Protein AF-A0A2H0PBN2-F1 (afdb_monomer_lite)

Radius of gyration: 25.98 Å; chains: 1; bounding box: 65×82×64 Å

Foldseek 3Di:
DLVVLVVLLVVQPPDPVRDCVDPLNVVLVVLCVLSVVQVVCVVCLVVVVPDPDDDQAQSAWKKWFDDPNDIDIDRDDDPDPRHDGDTFDADPVVRGTPAGIWIAHSNGIHRPVSNVVSVVVSVVVCVVPDDDPPPVVVVPDPPPDPDDDDDDDDPPPPPPDDDDPDDDDDD

pLDDT: mean 79.55, std 17.41, range [31.31, 96.12]

Secondary structure (DSSP, 8-state):
-HHHHHHHHHHHHT-TT--TTSHHHHHHHHHTHHHHHHHHHHHHHHHHHTS-----S-TT-EEEEEETTEEEEEESS-----S---PPPEETTTTEES-SEEEEETTEEEEHHHHHHHHHHHHHHHHHH---SSGGGGGS-TT-----------------PPP--------

Structure (mmCIF, N/CA/C/O backbone):
data_AF-A0A2H0PBN2-F1
#
_entry.id   AF-A0A2H0PBN2-F1
#
loop_
_atom_site.group_PDB
_atom_site.id
_atom_site.type_symbol
_atom_site.label_atom_id
_atom_site.label_alt_id
_atom_site.label_comp_id
_atom_site.label_asym_id
_atom_site.label_entity_id
_atom_site.label_seq_id
_atom_site.pdbx_PDB_ins_code
_atom_site.Cartn_x
_atom_site.Cartn_y
_atom_site.Cartn_z
_atom_site.occupancy
_atom_site.B_iso_or_equiv
_atom_site.auth_seq_id
_atom_site.auth_comp_id
_atom_site.auth_asym_id
_atom_site.auth_atom_id
_atom_site.pdbx_PDB_model_num
ATOM 1 N N . MET A 1 1 ? 6.674 -6.912 3.420 1.00 79.81 1 MET A N 1
ATOM 2 C CA . MET A 1 1 ? 5.785 -6.437 2.332 1.00 79.81 1 MET A CA 1
ATOM 3 C C . MET A 1 1 ? 6.023 -4.969 1.997 1.00 79.81 1 MET A C 1
ATOM 5 O O . MET A 1 1 ? 6.398 -4.713 0.867 1.00 79.81 1 MET A O 1
ATOM 9 N N . ILE A 1 2 ? 5.903 -4.028 2.944 1.00 88.88 2 ILE A N 1
ATOM 10 C CA . ILE A 1 2 ? 6.215 -2.601 2.702 1.00 88.88 2 ILE A CA 1
ATOM 11 C C . ILE A 1 2 ? 7.615 -2.398 2.104 1.00 88.88 2 ILE A C 1
ATOM 13 O O . ILE A 1 2 ? 7.733 -1.789 1.047 1.00 88.88 2 ILE A O 1
ATOM 17 N N . ASP A 1 3 ? 8.653 -2.999 2.694 1.00 89.25 3 ASP A N 1
ATOM 18 C CA . ASP A 1 3 ? 10.013 -2.912 2.137 1.00 89.25 3 ASP A CA 1
ATOM 19 C C . ASP A 1 3 ? 10.143 -3.524 0.741 1.00 89.25 3 ASP A C 1
ATOM 21 O O . ASP A 1 3 ? 10.927 -3.048 -0.070 1.00 89.25 3 ASP A O 1
ATOM 25 N N . TYR A 1 4 ? 9.376 -4.575 0.449 1.00 88.00 4 TYR A N 1
ATOM 26 C CA . TYR A 1 4 ? 9.385 -5.200 -0.871 1.00 88.00 4 TYR A CA 1
ATOM 27 C C . TYR A 1 4 ? 8.797 -4.255 -1.925 1.00 88.00 4 TYR A C 1
ATOM 29 O O . TYR A 1 4 ? 9.439 -4.000 -2.939 1.00 88.00 4 TYR A O 1
ATOM 37 N N . LEU A 1 5 ? 7.616 -3.687 -1.653 1.00 90.56 5 LEU A N 1
ATOM 38 C CA . LEU A 1 5 ? 6.954 -2.717 -2.530 1.00 90.56 5 LEU A CA 1
ATOM 39 C C . LEU A 1 5 ? 7.832 -1.472 -2.740 1.00 90.56 5 LEU A C 1
ATOM 41 O O . LEU A 1 5 ? 7.997 -1.012 -3.866 1.00 90.56 5 LEU A O 1
ATOM 45 N N . HIS A 1 6 ? 8.459 -0.982 -1.668 1.00 91.06 6 HIS A N 1
ATOM 46 C CA . HIS A 1 6 ? 9.396 0.136 -1.727 1.00 91.06 6 HIS A CA 1
ATOM 47 C C . HIS A 1 6 ? 10.608 -0.152 -2.615 1.00 91.06 6 HIS A C 1
ATOM 49 O O . HIS A 1 6 ? 10.927 0.637 -3.498 1.00 91.06 6 HIS A O 1
ATOM 55 N N . ARG A 1 7 ? 11.283 -1.287 -2.392 1.00 89.75 7 ARG A N 1
ATOM 56 C CA . ARG A 1 7 ? 12.466 -1.677 -3.171 1.00 89.75 7 ARG A CA 1
ATOM 57 C C . ARG A 1 7 ? 12.128 -1.887 -4.636 1.00 89.75 7 ARG A C 1
ATOM 59 O O . ARG A 1 7 ? 12.924 -1.537 -5.496 1.00 89.75 7 ARG A O 1
ATOM 66 N N . PHE A 1 8 ? 10.951 -2.439 -4.923 1.00 89.31 8 PHE A N 1
ATOM 67 C CA . PHE A 1 8 ? 10.499 -2.576 -6.298 1.00 89.31 8 PHE A CA 1
ATOM 68 C C . PHE A 1 8 ? 10.355 -1.211 -6.978 1.00 89.31 8 PHE A C 1
ATOM 70 O O . PHE A 1 8 ? 10.873 -1.027 -8.074 1.00 89.31 8 PHE A O 1
ATOM 77 N N . HIS A 1 9 ? 9.749 -0.233 -6.300 1.00 91.50 9 HIS A N 1
ATOM 78 C CA . HIS A 1 9 ? 9.694 1.137 -6.803 1.00 91.50 9 HIS A CA 1
ATOM 79 C C . HIS A 1 9 ? 11.087 1.744 -7.018 1.00 91.50 9 HIS A C 1
ATOM 81 O O . HIS A 1 9 ? 11.341 2.310 -8.077 1.00 91.50 9 HIS A O 1
ATOM 87 N N . GLU A 1 10 ? 12.011 1.582 -6.065 1.00 90.81 10 GLU A N 1
ATOM 88 C CA . GLU A 1 10 ? 13.395 2.058 -6.213 1.00 90.81 10 GLU A CA 1
ATOM 89 C C . GLU A 1 10 ? 14.069 1.466 -7.456 1.00 90.81 10 GLU A C 1
ATOM 91 O O . GLU A 1 10 ? 14.631 2.215 -8.252 1.00 90.81 10 GLU A O 1
ATOM 96 N N . ILE A 1 11 ? 13.944 0.151 -7.666 1.00 88.38 11 ILE A N 1
ATOM 97 C CA . ILE A 1 11 ? 14.484 -0.537 -8.845 1.00 88.38 11 ILE A CA 1
ATOM 98 C C . ILE A 1 11 ? 13.892 0.048 -10.130 1.00 88.38 11 ILE A C 1
ATOM 100 O O . ILE A 1 11 ? 14.649 0.417 -11.022 1.00 88.38 11 ILE A O 1
ATOM 104 N N . VAL A 1 12 ? 12.564 0.181 -10.210 1.00 87.56 12 VAL A N 1
ATOM 105 C CA . VAL A 1 12 ? 11.868 0.749 -11.376 1.00 87.56 12 VAL A CA 1
ATOM 106 C C . VAL A 1 12 ? 12.359 2.165 -11.679 1.00 87.56 12 VAL A C 1
ATOM 108 O O . VAL A 1 12 ? 12.729 2.458 -12.810 1.00 87.56 12 VAL A O 1
ATOM 111 N N . THR A 1 13 ? 12.429 3.037 -10.672 1.00 87.25 13 THR A N 1
ATOM 112 C CA . THR A 1 13 ? 12.865 4.432 -10.863 1.00 87.25 13 THR A CA 1
ATOM 113 C C . THR A 1 13 ? 14.349 4.588 -11.190 1.00 87.25 13 THR A C 1
ATOM 115 O O . THR A 1 13 ? 14.755 5.650 -11.656 1.00 87.25 13 THR A O 1
ATOM 118 N N . ALA A 1 14 ? 15.156 3.556 -10.938 1.00 87.00 14 ALA A N 1
ATOM 119 C CA . ALA A 1 14 ? 16.572 3.523 -11.284 1.00 87.00 14 ALA A CA 1
ATOM 120 C C . ALA A 1 14 ? 16.830 2.979 -12.701 1.00 87.00 14 ALA A C 1
ATOM 122 O O . ALA A 1 14 ? 17.968 3.032 -13.168 1.00 87.00 14 ALA A O 1
ATOM 123 N N . MET A 1 15 ? 15.812 2.451 -13.392 1.00 85.81 15 MET A N 1
ATOM 124 C CA . MET A 1 15 ? 15.975 1.940 -14.751 1.00 85.81 15 MET A CA 1
ATOM 125 C C . MET A 1 15 ? 16.158 3.100 -15.743 1.00 85.81 15 MET A C 1
ATOM 127 O O . MET A 1 15 ? 15.263 3.935 -15.860 1.00 85.81 15 MET A O 1
ATOM 131 N N . PRO A 1 16 ? 17.253 3.140 -16.526 1.00 81.25 16 PRO A N 1
ATOM 132 C CA . PRO A 1 16 ? 17.541 4.265 -17.423 1.00 81.25 16 PRO A CA 1
ATOM 133 C C . PRO A 1 16 ? 16.475 4.512 -18.498 1.00 81.25 16 PRO A C 1
ATOM 135 O O . PRO A 1 16 ? 16.288 5.642 -18.936 1.00 81.25 16 PRO A O 1
ATOM 138 N N . LEU A 1 17 ? 15.789 3.450 -18.931 1.00 83.12 17 LEU A N 1
ATOM 139 C CA . LEU A 1 17 ? 14.769 3.503 -19.982 1.00 83.12 17 LEU A CA 1
ATOM 140 C C . LEU A 1 17 ? 13.399 3.970 -19.471 1.00 83.12 17 LEU A C 1
ATOM 142 O O . LEU A 1 17 ? 12.519 4.263 -20.275 1.00 83.12 17 LEU A O 1
ATOM 146 N N . LEU A 1 18 ? 13.212 4.035 -18.151 1.00 86.75 18 LEU A N 1
ATOM 147 C CA . LEU A 1 18 ? 11.951 4.415 -17.529 1.00 86.75 18 LEU A CA 1
ATOM 148 C C . LEU A 1 18 ? 12.059 5.845 -17.015 1.00 86.75 18 LEU A C 1
ATOM 150 O O . LEU A 1 18 ? 12.661 6.116 -15.976 1.00 86.75 18 LEU A O 1
ATOM 154 N N . THR A 1 19 ? 11.471 6.784 -17.749 1.00 86.88 19 THR A N 1
ATOM 155 C CA . THR A 1 19 ? 11.450 8.180 -17.313 1.00 86.88 19 THR A CA 1
ATOM 156 C C . THR A 1 19 ? 10.256 8.432 -16.400 1.00 86.88 19 THR A C 1
ATOM 158 O O . THR A 1 19 ? 9.187 7.836 -16.539 1.00 86.88 19 THR A O 1
ATOM 161 N N . LYS A 1 20 ? 10.415 9.376 -15.466 1.00 86.69 20 LYS A N 1
ATOM 162 C CA . LYS A 1 20 ? 9.337 9.792 -14.554 1.00 86.69 20 LYS A CA 1
ATOM 163 C C . LYS A 1 20 ? 8.145 10.412 -15.275 1.00 86.69 20 LYS A C 1
ATOM 165 O O . LYS A 1 20 ? 7.117 10.612 -14.641 1.00 86.69 20 LYS A O 1
ATOM 170 N N . ASP A 1 21 ? 8.284 10.752 -16.554 1.00 89.94 21 ASP A N 1
ATOM 171 C CA . ASP A 1 21 ? 7.216 11.372 -17.325 1.00 89.94 21 ASP A CA 1
ATOM 172 C C . ASP A 1 21 ? 6.220 10.384 -17.915 1.00 89.94 21 ASP A C 1
ATOM 174 O O . ASP A 1 21 ? 5.088 10.790 -18.191 1.00 89.94 21 ASP A O 1
ATOM 178 N N . MET A 1 22 ? 6.611 9.113 -18.028 1.00 91.75 22 MET A N 1
ATOM 179 C CA . MET A 1 22 ? 5.747 8.030 -18.486 1.00 91.75 22 MET A CA 1
ATOM 180 C C . MET A 1 22 ? 4.548 7.880 -17.548 1.00 91.75 22 MET A C 1
ATOM 182 O O . MET A 1 22 ? 4.708 7.825 -16.324 1.00 91.75 22 MET A O 1
ATOM 186 N N . SER A 1 23 ? 3.350 7.796 -18.125 1.00 93.94 23 SER A N 1
ATOM 187 C CA . SER A 1 23 ? 2.088 7.641 -17.391 1.00 93.94 23 SER A CA 1
ATOM 188 C C . SER A 1 23 ? 2.136 6.475 -16.412 1.00 93.94 23 SER A C 1
ATOM 190 O O . SER A 1 23 ? 1.804 6.629 -15.245 1.00 93.94 23 SER A O 1
ATOM 192 N N . GLU A 1 24 ? 2.656 5.336 -16.850 1.00 92.94 24 GLU A N 1
ATOM 193 C CA . GLU A 1 24 ? 2.703 4.102 -16.079 1.00 92.94 24 GLU A CA 1
ATOM 194 C C . GLU A 1 24 ? 3.618 4.234 -14.863 1.00 92.94 24 GLU A C 1
ATOM 196 O O . GLU A 1 24 ? 3.295 3.720 -13.796 1.00 92.94 24 GLU A O 1
ATOM 201 N N . VAL A 1 25 ? 4.730 4.967 -14.989 1.00 91.75 25 VAL A N 1
ATOM 202 C CA . VAL A 1 25 ? 5.648 5.242 -13.872 1.00 91.75 25 VAL A CA 1
ATOM 203 C C . VAL A 1 25 ? 5.013 6.228 -12.888 1.00 91.75 25 VAL A C 1
ATOM 205 O O . VAL A 1 25 ? 5.137 6.044 -11.675 1.00 91.75 25 VAL A O 1
ATOM 208 N N . LYS A 1 26 ? 4.299 7.249 -13.385 1.00 93.62 26 LYS A N 1
ATOM 209 C CA . LYS A 1 26 ? 3.563 8.216 -12.553 1.00 93.62 26 LYS A CA 1
ATOM 210 C C . LYS A 1 26 ? 2.454 7.540 -11.752 1.00 93.62 26 LYS A C 1
ATOM 212 O O . LYS A 1 26 ? 2.409 7.704 -10.533 1.00 93.62 26 LYS A O 1
ATOM 217 N N . ASP A 1 27 ? 1.609 6.761 -12.418 1.00 93.00 27 ASP A N 1
ATOM 218 C CA . ASP A 1 27 ? 0.485 6.049 -11.807 1.00 93.00 27 ASP A CA 1
ATOM 219 C C . ASP A 1 27 ? 0.983 5.043 -10.767 1.00 93.00 27 ASP A C 1
ATOM 221 O O . ASP A 1 27 ? 0.495 5.001 -9.635 1.00 93.00 27 ASP A O 1
ATOM 225 N N . PHE A 1 28 ? 2.029 4.292 -11.116 1.00 93.31 28 PHE A N 1
ATOM 226 C CA . PHE A 1 28 ? 2.663 3.341 -10.215 1.00 93.31 28 PHE A CA 1
ATOM 227 C C . PHE A 1 28 ? 3.262 4.018 -8.972 1.00 93.31 28 PHE A C 1
ATOM 229 O O . PHE A 1 28 ? 3.020 3.583 -7.844 1.00 93.31 28 PHE A O 1
ATOM 236 N N . GLY A 1 29 ? 3.994 5.121 -9.148 1.00 93.38 29 GLY A N 1
ATOM 237 C CA . GLY A 1 29 ? 4.539 5.897 -8.033 1.00 93.38 29 GLY A CA 1
ATOM 238 C C . GLY A 1 29 ? 3.448 6.506 -7.146 1.00 93.38 29 GLY A C 1
ATOM 239 O O . GLY A 1 29 ? 3.563 6.492 -5.917 1.00 93.38 29 GLY A O 1
ATOM 240 N N . ALA A 1 30 ? 2.354 6.990 -7.741 1.00 93.94 30 ALA A N 1
ATOM 241 C CA . ALA A 1 30 ? 1.207 7.517 -7.006 1.00 93.94 30 ALA A CA 1
ATOM 242 C C . ALA A 1 30 ? 0.548 6.437 -6.134 1.00 93.94 30 ALA A C 1
ATOM 244 O O . ALA A 1 30 ? 0.285 6.682 -4.953 1.00 93.94 30 ALA A O 1
ATOM 245 N N . ALA A 1 31 ? 0.366 5.230 -6.675 1.00 93.06 31 ALA A N 1
ATOM 246 C CA . ALA A 1 31 ? -0.192 4.089 -5.952 1.00 93.06 31 ALA A CA 1
ATOM 247 C C . ALA A 1 31 ? 0.667 3.651 -4.752 1.00 93.06 31 ALA A C 1
ATOM 249 O O . ALA A 1 31 ? 0.141 3.162 -3.752 1.00 93.06 31 ALA A O 1
ATOM 250 N N . LEU A 1 32 ? 1.986 3.860 -4.812 1.00 95.19 32 LEU A N 1
ATOM 251 C CA . LEU A 1 32 ? 2.917 3.496 -3.739 1.00 95.19 32 LEU A CA 1
ATOM 252 C C . LEU A 1 32 ? 3.220 4.629 -2.752 1.00 95.19 32 LEU A C 1
ATOM 254 O O . LEU A 1 32 ? 3.969 4.429 -1.792 1.00 95.19 32 LEU A O 1
ATOM 258 N N . LYS A 1 33 ? 2.609 5.808 -2.901 1.00 94.88 33 LYS A N 1
ATOM 259 C CA . LYS A 1 33 ? 2.844 6.957 -2.010 1.00 94.88 33 LYS A CA 1
ATOM 260 C C . LYS A 1 33 ? 2.638 6.619 -0.527 1.00 94.88 33 LYS A C 1
ATOM 262 O O . LYS A 1 33 ? 3.455 7.001 0.312 1.00 94.88 33 LYS A O 1
ATOM 267 N N . SER A 1 34 ? 1.576 5.884 -0.199 1.00 93.94 34 SER A N 1
ATOM 268 C CA . SER A 1 34 ? 1.283 5.457 1.177 1.00 93.94 34 SER A CA 1
ATOM 269 C C . SER A 1 34 ? 2.300 4.436 1.700 1.00 93.94 34 SER A C 1
ATOM 271 O O . SER A 1 34 ? 2.709 4.509 2.857 1.00 93.94 34 SER A O 1
ATOM 273 N N . VAL A 1 35 ? 2.802 3.547 0.835 1.00 94.56 35 VAL A N 1
ATOM 274 C CA . VAL A 1 35 ? 3.885 2.602 1.158 1.00 94.56 35 VAL A CA 1
ATOM 275 C C . VAL A 1 35 ? 5.158 3.354 1.554 1.00 94.56 35 VAL A C 1
ATOM 277 O O . VAL A 1 35 ? 5.773 3.023 2.571 1.00 94.56 35 VAL A O 1
ATOM 280 N N . HIS A 1 36 ? 5.539 4.391 0.800 1.00 94.44 36 HIS A N 1
ATOM 281 C CA . HIS A 1 36 ? 6.696 5.230 1.128 1.00 94.44 36 HIS A CA 1
ATOM 282 C C . HIS A 1 36 ? 6.523 5.953 2.465 1.00 94.44 36 HIS A C 1
ATOM 284 O O . HIS A 1 36 ? 7.450 5.964 3.277 1.00 94.44 36 HIS A O 1
ATOM 290 N N . ALA A 1 37 ? 5.337 6.509 2.726 1.00 93.44 37 ALA A N 1
ATOM 291 C CA . ALA A 1 37 ? 5.029 7.160 3.996 1.00 93.44 37 ALA A CA 1
ATOM 292 C C . ALA A 1 37 ? 5.115 6.183 5.183 1.00 93.44 37 ALA A C 1
ATOM 294 O O . ALA A 1 37 ? 5.749 6.503 6.192 1.00 93.44 37 ALA A O 1
ATOM 295 N N . CYS A 1 38 ? 4.583 4.963 5.047 1.00 92.44 38 CYS A N 1
ATOM 296 C CA . CYS A 1 38 ? 4.714 3.931 6.076 1.00 92.44 38 CYS A CA 1
ATOM 297 C C . CYS A 1 38 ? 6.169 3.522 6.320 1.00 92.44 38 CYS A C 1
ATOM 299 O O . CYS A 1 38 ? 6.584 3.427 7.475 1.00 92.44 38 CYS A O 1
ATOM 301 N N . ARG A 1 39 ? 6.970 3.309 5.268 1.00 93.00 39 ARG A N 1
ATOM 302 C CA . ARG A 1 39 ? 8.396 2.990 5.440 1.00 93.00 39 ARG A CA 1
ATOM 303 C C . ARG A 1 39 ? 9.141 4.126 6.138 1.00 93.00 39 ARG A C 1
ATOM 305 O O . ARG A 1 39 ? 9.877 3.864 7.083 1.00 93.00 39 ARG A O 1
ATOM 312 N N . ASN A 1 40 ? 8.932 5.367 5.699 1.00 92.94 40 ASN A N 1
ATOM 313 C CA . ASN A 1 40 ? 9.543 6.553 6.301 1.00 92.94 40 ASN A CA 1
ATOM 314 C C . ASN A 1 40 ? 9.218 6.618 7.802 1.00 92.94 40 ASN A C 1
ATOM 316 O O . ASN A 1 40 ? 10.124 6.730 8.628 1.00 92.94 40 ASN A O 1
ATOM 320 N N . TYR A 1 41 ? 7.947 6.421 8.169 1.00 91.25 41 TYR A N 1
ATOM 321 C CA . TYR A 1 41 ? 7.563 6.334 9.573 1.00 91.25 41 TYR A CA 1
ATOM 322 C C . TYR A 1 41 ? 8.372 5.273 10.326 1.00 91.25 41 TYR A C 1
ATOM 324 O O . TYR A 1 41 ? 8.950 5.591 11.361 1.00 91.25 41 TYR A O 1
ATOM 332 N N . LEU A 1 42 ? 8.444 4.040 9.813 1.00 90.00 42 LEU A N 1
ATOM 333 C CA . LEU A 1 42 ? 9.149 2.942 10.483 1.00 90.00 42 LEU A CA 1
ATOM 334 C C . LEU A 1 42 ? 10.642 3.243 10.666 1.00 90.00 42 LEU A C 1
ATOM 336 O O . LEU A 1 42 ? 11.194 2.971 11.729 1.00 90.00 42 LEU A O 1
ATOM 340 N N . GLN A 1 43 ? 11.282 3.857 9.669 1.00 91.81 43 GLN A N 1
ATOM 341 C CA . GLN A 1 43 ? 12.699 4.227 9.724 1.00 91.81 43 GLN A CA 1
ATOM 342 C C . GLN A 1 43 ? 12.994 5.326 10.746 1.00 91.81 43 GLN A C 1
ATOM 344 O O . GLN A 1 43 ? 14.030 5.298 11.406 1.00 91.81 43 GLN A O 1
ATOM 349 N N . HIS A 1 44 ? 12.081 6.282 10.903 1.00 90.44 44 HIS A N 1
ATOM 350 C CA . HIS A 1 44 ? 12.257 7.428 11.795 1.00 90.44 44 HIS A CA 1
ATOM 351 C C . HIS A 1 44 ? 11.447 7.315 13.094 1.00 90.44 44 HIS A C 1
ATOM 353 O O . HIS A 1 44 ? 11.388 8.269 13.875 1.00 90.44 44 HIS A O 1
ATOM 359 N N . MET A 1 45 ? 10.855 6.147 13.362 1.00 89.19 45 MET A N 1
ATOM 360 C CA . MET A 1 45 ? 9.942 5.914 14.480 1.00 89.19 45 MET A CA 1
ATOM 361 C C . MET A 1 45 ? 10.571 6.315 15.815 1.00 89.19 45 MET A C 1
ATOM 363 O O . MET A 1 45 ? 9.959 7.054 16.578 1.00 89.19 45 MET A O 1
ATOM 367 N N . GLY A 1 46 ? 11.822 5.919 16.072 1.00 85.50 46 GLY A N 1
ATOM 368 C CA . GLY A 1 46 ? 12.518 6.258 17.317 1.00 85.50 46 GLY A CA 1
ATOM 369 C C . GLY A 1 46 ? 12.671 7.765 17.555 1.00 85.50 46 GLY A C 1
ATOM 370 O O . GLY A 1 46 ? 12.590 8.211 18.695 1.00 85.50 46 GLY A O 1
ATOM 371 N N . GLY A 1 47 ? 12.847 8.564 16.497 1.00 86.50 47 GLY A N 1
ATOM 372 C CA . GLY A 1 47 ? 12.865 10.026 16.595 1.00 86.50 47 GLY A CA 1
ATOM 373 C C . GLY A 1 47 ? 11.472 10.604 16.845 1.00 86.50 47 GLY A C 1
ATOM 374 O O . GLY A 1 47 ? 11.308 11.477 17.692 1.00 86.50 47 GLY A O 1
ATOM 375 N N . ARG A 1 48 ? 10.447 10.068 16.171 1.00 82.69 48 ARG A N 1
ATOM 376 C CA . ARG A 1 48 ? 9.050 10.502 16.349 1.00 82.69 48 ARG A CA 1
ATOM 377 C C . ARG A 1 48 ? 8.520 10.197 17.748 1.00 82.69 48 ARG A C 1
ATOM 379 O O . ARG A 1 48 ? 7.830 11.032 18.319 1.00 82.69 48 ARG A O 1
ATOM 386 N N . LEU A 1 49 ? 8.882 9.052 18.321 1.00 84.62 49 LEU A N 1
ATOM 387 C CA . LEU A 1 49 ? 8.488 8.665 19.681 1.00 84.62 49 LEU A CA 1
ATOM 388 C C . LEU A 1 49 ? 9.119 9.539 20.771 1.00 84.62 49 LEU A C 1
ATOM 390 O O . LEU A 1 49 ? 8.597 9.589 21.877 1.00 84.62 49 LEU A O 1
ATOM 394 N N . LYS A 1 50 ? 10.227 10.225 20.470 1.00 86.62 50 LYS A N 1
ATOM 395 C CA . LYS A 1 50 ? 10.850 11.204 21.374 1.00 86.62 50 LYS A CA 1
ATOM 396 C C . LYS A 1 50 ? 10.217 12.593 21.281 1.00 86.62 50 LYS A C 1
ATOM 398 O O . LYS A 1 50 ? 10.560 13.457 22.079 1.00 86.62 50 LYS A O 1
ATOM 403 N N . SER A 1 51 ? 9.347 12.830 20.297 1.00 83.31 51 SER A N 1
ATOM 404 C CA . SER A 1 51 ? 8.595 14.081 20.220 1.00 83.31 51 SER A CA 1
ATOM 405 C C . SER A 1 51 ? 7.487 14.091 21.269 1.00 83.31 51 SER A C 1
ATOM 407 O O . SER A 1 51 ? 6.860 13.063 21.509 1.00 83.31 51 SER A O 1
ATOM 409 N N . ASP A 1 52 ? 7.194 15.258 21.836 1.00 66.25 52 ASP A N 1
ATOM 410 C CA . ASP A 1 52 ? 6.166 15.434 22.876 1.00 66.25 52 ASP A CA 1
ATOM 411 C C . ASP A 1 52 ? 4.726 15.429 22.308 1.00 66.25 52 ASP A C 1
ATOM 413 O O . ASP A 1 52 ? 3.791 16.013 22.854 1.00 66.25 52 ASP A O 1
ATOM 417 N N . SER A 1 53 ? 4.538 14.807 21.139 1.00 79.25 53 SER A N 1
ATOM 418 C CA . SER A 1 53 ? 3.252 14.764 20.450 1.00 79.25 53 SER A CA 1
ATOM 419 C C . SER A 1 53 ? 2.391 13.611 20.961 1.00 79.25 53 SER A C 1
ATOM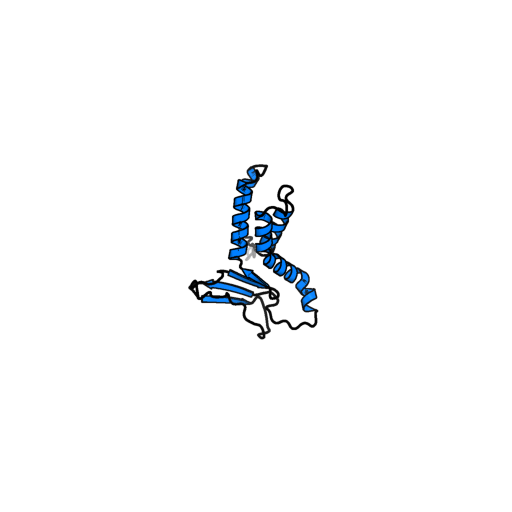 421 O O . SER A 1 53 ? 2.854 12.489 21.172 1.00 79.25 53 SER A O 1
ATOM 423 N N . LYS A 1 54 ? 1.093 13.874 21.143 1.00 82.31 54 LYS A N 1
ATOM 424 C CA . LYS A 1 54 ? 0.134 12.843 21.549 1.00 82.31 54 LYS A CA 1
ATOM 425 C C . LYS A 1 54 ? 0.034 11.765 20.467 1.00 82.31 54 LYS A C 1
ATOM 427 O O . LYS A 1 54 ? -0.356 12.045 19.336 1.00 82.31 54 LYS A O 1
ATOM 432 N N . ILE A 1 55 ? 0.321 10.520 20.837 1.00 79.94 55 ILE A N 1
ATOM 433 C CA . ILE A 1 55 ? 0.195 9.358 19.951 1.00 79.94 55 ILE A CA 1
ATOM 434 C C . ILE A 1 55 ? -1.240 8.825 20.025 1.00 79.94 55 ILE A C 1
ATOM 436 O O . ILE A 1 55 ? -1.668 8.325 21.064 1.00 79.94 55 ILE A O 1
ATOM 440 N N . ASN A 1 56 ? -1.976 8.923 18.918 1.00 81.44 56 ASN A N 1
ATOM 441 C CA . ASN A 1 56 ? -3.373 8.486 18.776 1.00 81.44 56 ASN A CA 1
ATOM 442 C C . ASN A 1 56 ? -3.559 7.377 17.719 1.00 81.44 56 ASN A C 1
ATOM 444 O O . ASN A 1 56 ? -4.669 7.155 17.240 1.00 81.44 56 ASN A O 1
ATOM 448 N N . TYR A 1 57 ? -2.476 6.694 17.354 1.00 84.25 57 TYR A N 1
ATOM 449 C CA . TYR A 1 57 ? -2.426 5.635 16.346 1.00 84.25 57 TYR A CA 1
ATOM 450 C C . TYR A 1 57 ? -1.607 4.442 16.864 1.00 84.25 57 TYR A C 1
ATOM 452 O O . TYR A 1 57 ? -0.850 4.592 17.832 1.00 84.25 57 TYR A O 1
ATOM 460 N N . PRO A 1 58 ? -1.703 3.264 16.222 1.00 84.69 58 PRO A N 1
ATOM 461 C CA . PRO A 1 58 ? -0.881 2.125 16.593 1.00 84.69 58 PRO A CA 1
ATOM 462 C C . PRO A 1 58 ? 0.587 2.317 16.224 1.00 84.69 58 PRO A C 1
ATOM 464 O O . PRO A 1 58 ? 0.933 2.457 15.053 1.00 84.69 58 PRO A O 1
ATOM 467 N N . ILE A 1 59 ? 1.450 2.332 17.248 1.00 85.00 59 ILE A N 1
ATOM 468 C CA . ILE A 1 59 ? 2.878 2.678 17.136 1.00 85.00 59 ILE A CA 1
ATOM 469 C C . ILE A 1 59 ? 3.611 1.723 16.195 1.00 85.00 59 ILE A C 1
ATOM 471 O O . ILE A 1 59 ? 4.220 2.169 15.232 1.00 85.00 59 ILE A O 1
ATOM 475 N N . LEU A 1 60 ? 3.521 0.410 16.423 1.00 84.94 60 LEU A N 1
ATOM 476 C CA . LEU A 1 60 ? 4.111 -0.577 15.505 1.00 84.94 60 LEU A CA 1
ATOM 477 C C . LEU A 1 60 ? 3.175 -0.907 14.333 1.00 84.94 60 LEU A C 1
ATOM 479 O O . LEU A 1 60 ? 3.485 -1.753 13.497 1.00 84.94 60 LEU A O 1
ATOM 483 N N . GLY A 1 61 ? 2.036 -0.222 14.276 1.00 88.94 61 GLY A N 1
ATOM 484 C CA . GLY A 1 61 ? 0.990 -0.409 13.298 1.00 88.94 61 GLY A CA 1
ATOM 485 C C . GLY A 1 61 ? -0.069 -1.438 13.677 1.00 88.94 61 GLY A C 1
ATOM 486 O O . GLY A 1 61 ? -0.011 -2.124 14.700 1.00 88.94 61 GLY A O 1
ATOM 487 N N . ALA A 1 62 ? -1.074 -1.510 12.821 1.00 91.25 62 ALA A N 1
ATOM 488 C CA . ALA A 1 62 ? -2.150 -2.474 12.886 1.00 91.25 62 ALA A CA 1
ATOM 489 C C . ALA A 1 62 ? -2.422 -3.032 11.494 1.00 91.25 62 ALA A C 1
ATOM 491 O O . ALA A 1 62 ? -2.252 -2.345 10.485 1.00 91.25 62 ALA A O 1
ATOM 492 N N . PHE A 1 63 ? -2.844 -4.285 11.459 1.00 93.12 63 PHE A N 1
ATOM 493 C CA . PHE A 1 63 ? -3.215 -4.985 10.247 1.00 93.12 63 PHE A CA 1
ATOM 494 C C . PHE A 1 63 ? -4.690 -5.346 10.311 1.00 93.12 63 PHE A C 1
ATOM 496 O O . PHE A 1 63 ? -5.126 -5.964 11.281 1.00 93.12 63 PHE A O 1
ATOM 503 N N . SER A 1 64 ? -5.435 -4.993 9.274 1.00 94.31 64 SER A N 1
ATOM 504 C CA . SER A 1 64 ? -6.869 -5.232 9.193 1.00 94.31 64 SER A CA 1
ATOM 505 C C . SER A 1 64 ? -7.191 -6.012 7.929 1.00 94.31 64 SER A C 1
ATOM 507 O O . SER A 1 64 ? -6.575 -5.793 6.883 1.00 94.31 64 SER A O 1
ATOM 509 N N . TRP A 1 65 ? -8.134 -6.946 8.009 1.00 96.12 65 TRP A N 1
ATOM 510 C CA . TRP A 1 65 ? -8.546 -7.736 6.854 1.00 96.12 65 TRP A CA 1
ATO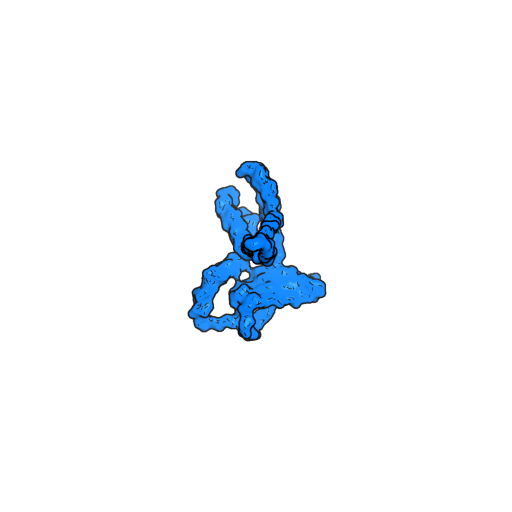M 511 C C . TRP A 1 65 ? -10.021 -8.107 6.896 1.00 96.12 65 TRP A C 1
ATOM 513 O O . TRP A 1 65 ? -10.621 -8.237 7.963 1.00 96.12 65 TRP A O 1
ATOM 523 N N . ILE A 1 66 ? -10.587 -8.315 5.709 1.00 95.50 66 ILE A N 1
ATOM 524 C CA . ILE A 1 66 ? -11.951 -8.808 5.544 1.00 95.50 66 ILE A CA 1
ATOM 525 C C . ILE A 1 66 ? -11.935 -10.309 5.269 1.00 95.50 66 ILE A C 1
ATOM 527 O O . ILE A 1 66 ? -11.255 -10.793 4.357 1.00 95.50 66 ILE A O 1
ATOM 531 N N . HIS A 1 67 ? -12.721 -11.051 6.041 1.00 94.25 67 HIS A N 1
ATOM 532 C CA . HIS A 1 67 ? -12.996 -12.465 5.817 1.00 94.25 67 HIS A CA 1
ATOM 533 C C . HIS A 1 67 ? -14.457 -12.751 6.172 1.00 94.25 67 HIS A C 1
ATOM 535 O O . HIS A 1 67 ? -14.923 -12.298 7.211 1.00 94.25 67 HIS A O 1
ATOM 541 N N . GLU A 1 68 ? -15.193 -13.434 5.289 1.00 93.62 68 GLU A N 1
ATOM 542 C CA . GLU A 1 68 ? -16.620 -13.756 5.492 1.00 93.62 68 GLU A CA 1
ATOM 543 C C . GLU A 1 68 ? -17.482 -12.535 5.891 1.00 93.62 68 GLU A C 1
ATOM 545 O O . GLU A 1 68 ? -18.278 -12.593 6.826 1.00 93.62 68 GLU A O 1
ATOM 550 N N . ASN A 1 69 ? -17.290 -11.398 5.206 1.00 88.94 69 ASN A N 1
ATOM 551 C CA . ASN A 1 69 ? -17.954 -10.113 5.492 1.00 88.94 69 ASN A CA 1
ATOM 552 C C . ASN A 1 69 ? -17.756 -9.590 6.926 1.00 88.94 69 ASN A C 1
ATOM 554 O O . ASN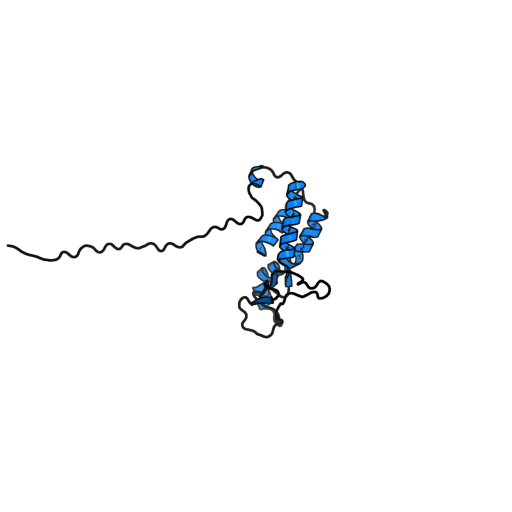 A 1 69 ? -18.555 -8.803 7.433 1.00 88.94 69 ASN A O 1
ATOM 558 N N . ARG A 1 70 ? -16.678 -10.008 7.590 1.00 91.56 70 ARG A N 1
ATOM 559 C CA . ARG A 1 70 ? -16.272 -9.509 8.903 1.00 91.56 70 ARG A CA 1
ATOM 560 C C . ARG A 1 70 ? -14.918 -8.833 8.799 1.00 91.56 70 ARG A C 1
ATOM 562 O O . ARG A 1 70 ? -14.021 -9.317 8.111 1.00 91.56 70 ARG A O 1
ATOM 569 N N . ASN A 1 71 ? -14.786 -7.721 9.511 1.00 93.62 71 ASN A N 1
ATOM 570 C CA . ASN A 1 71 ? -13.533 -6.998 9.648 1.00 93.62 71 ASN A CA 1
ATOM 571 C C . ASN A 1 71 ? -12.785 -7.500 10.887 1.00 93.62 71 ASN A C 1
ATOM 573 O O . ASN A 1 71 ? -13.300 -7.440 12.005 1.00 93.62 71 ASN A O 1
ATOM 577 N N . TYR A 1 72 ? -11.573 -7.987 10.664 1.00 94.31 72 TYR A N 1
ATOM 578 C CA . TYR A 1 72 ? -10.642 -8.423 11.689 1.00 94.31 72 TYR A CA 1
ATOM 579 C C . TYR A 1 72 ? -9.495 -7.429 11.783 1.00 94.31 72 TYR A C 1
ATOM 581 O O . TYR A 1 72 ? -9.026 -6.924 10.767 1.00 94.31 72 TYR A O 1
ATOM 589 N N . MET A 1 73 ? -9.015 -7.186 13.002 1.00 92.38 73 MET A N 1
ATOM 590 C CA . MET A 1 73 ? -7.918 -6.261 13.270 1.00 92.38 73 MET A CA 1
ATOM 591 C C . MET A 1 73 ? -6.898 -6.914 14.200 1.00 92.38 73 MET A C 1
ATOM 593 O O . MET A 1 73 ? -7.254 -7.522 15.209 1.00 92.38 73 MET A O 1
ATOM 597 N N . LEU A 1 74 ? -5.622 -6.750 13.873 1.00 90.50 74 LEU A N 1
ATOM 598 C CA . LEU A 1 74 ? -4.476 -7.157 14.669 1.00 90.50 74 LEU A CA 1
ATOM 599 C C . LEU A 1 74 ? -3.653 -5.919 15.011 1.00 90.50 74 LEU A C 1
ATOM 601 O O . LEU A 1 74 ? -3.139 -5.242 14.123 1.00 90.50 74 LEU A O 1
ATOM 605 N N . PHE A 1 75 ? -3.472 -5.664 16.302 1.00 87.88 75 PHE A N 1
ATOM 606 C CA . PHE A 1 75 ? -2.581 -4.618 16.793 1.00 87.88 75 PHE A CA 1
ATOM 607 C C . PHE A 1 75 ? -1.210 -5.211 17.083 1.00 87.88 75 PHE A C 1
ATOM 609 O O . PHE A 1 75 ? -1.076 -6.119 17.905 1.00 87.88 75 PHE A O 1
ATOM 616 N N . LEU A 1 76 ? -0.177 -4.690 16.424 1.00 78.31 76 LEU A N 1
ATOM 617 C CA . LEU A 1 76 ? 1.194 -5.084 16.703 1.00 78.31 76 LEU A CA 1
ATOM 618 C C . LEU A 1 76 ? 1.623 -4.333 17.970 1.00 78.31 76 LEU A C 1
ATOM 620 O O . LEU A 1 76 ? 2.001 -3.173 17.929 1.00 78.31 76 LEU A O 1
ATOM 624 N N . ASN A 1 77 ? 1.469 -4.986 19.121 1.00 65.31 77 ASN A N 1
ATOM 625 C CA . ASN A 1 77 ? 1.977 -4.562 20.430 1.00 65.31 77 ASN A CA 1
ATOM 626 C C . ASN A 1 77 ? 1.705 -3.085 20.811 1.00 65.31 77 ASN A C 1
ATOM 628 O O . ASN A 1 77 ? 2.576 -2.217 20.722 1.00 65.31 77 ASN A O 1
ATOM 632 N N . GLN A 1 78 ? 0.502 -2.803 21.319 1.00 69.00 78 GLN A N 1
ATOM 633 C CA . GLN A 1 78 ? 0.182 -1.515 21.937 1.00 69.00 78 GLN A CA 1
ATOM 634 C C . GLN A 1 78 ? -0.528 -1.707 23.277 1.00 69.00 78 GLN A C 1
ATOM 636 O O . GLN A 1 78 ? -1.542 -2.389 23.363 1.00 69.00 78 GLN A O 1
ATOM 641 N N . LYS A 1 79 ? 0.009 -1.072 24.327 1.00 63.72 79 LYS A N 1
ATOM 642 C CA . LYS A 1 79 ? -0.560 -1.104 25.686 1.00 63.72 79 LYS A CA 1
ATOM 643 C C . LYS A 1 79 ? -1.661 -0.055 25.903 1.00 63.72 79 LYS A C 1
ATOM 645 O O . LYS A 1 79 ? -2.509 -0.226 26.769 1.00 63.72 79 LYS A O 1
ATOM 650 N N . SER A 1 80 ? -1.626 1.044 25.147 1.00 66.00 80 SER A N 1
ATOM 651 C CA . SER A 1 80 ? -2.630 2.112 25.227 1.00 66.00 80 SER A CA 1
ATOM 652 C C . SER A 1 80 ? -3.894 1.718 24.473 1.00 66.00 80 SER A C 1
ATOM 654 O O . SER A 1 80 ? -3.792 1.268 23.342 1.00 66.00 80 SER A O 1
ATOM 656 N N . THR A 1 81 ? -5.066 1.941 25.061 1.00 65.62 81 THR A N 1
ATOM 657 C CA . THR A 1 81 ? -6.383 1.745 24.429 1.00 65.62 81 THR A CA 1
ATOM 658 C C . THR A 1 81 ? -6.959 3.035 23.832 1.00 65.62 81 THR A C 1
ATOM 660 O O . THR A 1 81 ? -8.047 3.026 23.265 1.00 65.62 81 THR A O 1
ATOM 663 N N . LEU A 1 82 ? -6.245 4.161 23.951 1.00 71.31 82 LEU A N 1
ATOM 664 C CA . LEU A 1 82 ? -6.712 5.490 23.539 1.00 71.31 82 LEU A CA 1
ATOM 665 C C . LEU A 1 82 ? -6.328 5.806 22.086 1.00 71.31 82 LEU A C 1
ATOM 667 O O . LEU A 1 82 ? -5.603 6.765 21.817 1.00 71.31 82 LEU A O 1
ATOM 671 N N . PHE A 1 83 ? -6.795 4.993 21.145 1.00 73.50 83 PHE A N 1
ATOM 672 C CA . PHE A 1 83 ? -6.614 5.226 19.713 1.00 73.50 83 PHE A CA 1
ATOM 673 C C . PHE A 1 83 ? -7.861 4.790 18.933 1.00 73.50 83 PHE A C 1
ATOM 675 O O . PHE A 1 83 ? -8.621 3.932 19.381 1.00 73.50 83 PHE A O 1
ATOM 682 N N . SER A 1 84 ? -8.069 5.371 17.751 1.00 73.31 84 SER A N 1
ATOM 683 C CA . SER A 1 84 ? -9.131 4.926 16.844 1.00 73.31 84 SER A CA 1
ATOM 684 C C . SER A 1 84 ? -8.716 3.621 16.172 1.00 73.31 84 SER A C 1
ATOM 686 O O . SER A 1 84 ? -7.673 3.569 15.518 1.00 73.31 84 SER A O 1
ATOM 688 N N . ALA A 1 85 ? -9.514 2.565 16.340 1.00 77.38 85 ALA A N 1
ATOM 689 C CA . ALA A 1 85 ? -9.246 1.277 15.713 1.00 77.38 85 ALA A CA 1
ATOM 690 C C . ALA A 1 85 ? -9.281 1.420 14.175 1.00 77.38 85 ALA A C 1
ATOM 692 O O . ALA A 1 85 ? -10.293 1.880 13.639 1.00 77.38 85 ALA A O 1
ATOM 693 N N . PRO A 1 86 ? -8.206 1.049 13.459 1.00 80.56 86 PRO A N 1
ATOM 694 C CA . PRO A 1 86 ? -8.140 1.187 12.014 1.00 80.56 86 PRO A CA 1
ATOM 695 C C . PRO A 1 86 ? -8.951 0.078 11.343 1.00 80.56 86 PRO A C 1
ATOM 697 O O . PRO A 1 86 ? -8.444 -1.004 11.053 1.00 80.56 86 PRO A O 1
ATOM 700 N N . GLY A 1 87 ? -10.235 0.337 11.122 1.00 87.88 87 GLY A N 1
ATOM 701 C CA . GLY A 1 87 ? -11.099 -0.532 10.334 1.00 87.88 87 GLY A CA 1
ATOM 702 C C . GLY A 1 87 ? -10.967 -0.273 8.832 1.00 87.88 87 GLY A C 1
ATOM 703 O O . GLY A 1 87 ? -10.521 0.788 8.407 1.00 87.88 87 GLY A O 1
ATOM 704 N N . ILE A 1 88 ? -11.400 -1.240 8.025 1.00 94.00 88 ILE A N 1
ATOM 705 C CA . ILE A 1 88 ? -11.578 -1.067 6.586 1.00 94.00 88 ILE A CA 1
ATOM 706 C C . ILE A 1 88 ? -12.961 -0.457 6.347 1.00 94.00 88 ILE A C 1
ATOM 708 O O . ILE A 1 88 ? -13.965 -0.967 6.856 1.00 94.00 88 ILE A O 1
ATOM 712 N N . ALA A 1 89 ? -13.008 0.629 5.575 1.00 92.31 89 ALA A N 1
ATOM 713 C CA . ALA A 1 89 ? -14.252 1.298 5.224 1.00 92.31 89 ALA A CA 1
ATOM 714 C C . ALA A 1 89 ? -15.160 0.397 4.371 1.00 92.31 89 ALA A C 1
ATOM 716 O O . ALA A 1 89 ? -14.694 -0.348 3.505 1.00 92.31 89 ALA A O 1
ATOM 717 N N . TYR A 1 90 ? -16.465 0.490 4.619 1.00 93.56 90 TYR A N 1
ATOM 718 C CA . TYR A 1 90 ? -17.496 -0.203 3.857 1.00 93.56 90 TYR A CA 1
ATOM 719 C C . TYR A 1 90 ? -18.275 0.807 3.019 1.00 93.56 90 TYR A C 1
ATOM 721 O O . TYR A 1 90 ? -18.866 1.743 3.565 1.00 93.56 90 TYR A O 1
ATOM 729 N N . ASP A 1 91 ? -18.261 0.623 1.705 1.00 93.44 91 ASP A N 1
ATOM 730 C CA . ASP A 1 91 ? -19.020 1.426 0.763 1.00 93.44 91 ASP A CA 1
ATOM 731 C C . ASP A 1 91 ? -20.431 0.848 0.607 1.00 93.44 91 ASP A C 1
ATOM 733 O O . ASP A 1 91 ? -20.643 -0.228 0.049 1.00 93.44 91 ASP A O 1
ATOM 737 N N . ARG A 1 92 ? -21.416 1.600 1.102 1.00 94.00 92 ARG A N 1
ATOM 738 C CA . ARG A 1 92 ? -22.833 1.224 1.039 1.00 94.00 92 ARG A CA 1
ATOM 739 C C . ARG A 1 92 ? -23.439 1.359 -0.355 1.00 94.00 92 ARG A C 1
ATOM 741 O O . ARG A 1 92 ? -24.486 0.771 -0.592 1.00 94.00 92 ARG A O 1
ATOM 748 N N . ALA A 1 93 ? -22.845 2.151 -1.248 1.00 96.12 93 ALA A N 1
ATOM 749 C CA . ALA A 1 93 ? -23.361 2.308 -2.605 1.00 96.12 93 ALA A CA 1
ATOM 750 C C . ALA A 1 93 ? -23.046 1.076 -3.462 1.00 96.12 93 ALA A C 1
ATOM 752 O O . ALA A 1 93 ? -23.865 0.669 -4.283 1.00 96.12 93 ALA A O 1
ATOM 753 N N . THR A 1 94 ? -21.871 0.481 -3.252 1.00 94.31 94 THR A N 1
ATOM 754 C CA . THR A 1 94 ? -21.417 -0.722 -3.962 1.00 94.31 94 THR A CA 1
ATOM 755 C C . THR A 1 94 ? -21.623 -2.012 -3.170 1.00 94.31 94 THR A C 1
ATOM 757 O O . THR A 1 94 ? -21.408 -3.084 -3.724 1.00 94.31 94 THR A O 1
ATOM 760 N N . ASP A 1 95 ? -22.049 -1.919 -1.906 1.00 93.62 95 ASP A N 1
ATOM 761 C CA . ASP A 1 95 ? -22.204 -3.042 -0.968 1.00 93.62 95 ASP A CA 1
ATOM 762 C C . ASP A 1 95 ? -20.886 -3.810 -0.725 1.00 93.62 95 ASP A C 1
ATOM 764 O O . ASP A 1 95 ? -20.868 -5.013 -0.457 1.00 93.62 95 ASP A O 1
ATOM 768 N N . THR A 1 96 ? -19.745 -3.115 -0.808 1.00 93.62 96 THR A N 1
ATOM 769 C CA . THR A 1 96 ? -18.411 -3.732 -0.718 1.00 93.62 96 THR A CA 1
ATOM 770 C C . THR A 1 96 ? -17.463 -2.984 0.212 1.00 93.62 96 THR A C 1
ATOM 772 O O . THR A 1 96 ? -17.591 -1.789 0.463 1.00 93.62 96 THR A O 1
ATOM 775 N N . TYR A 1 97 ? -16.471 -3.697 0.747 1.00 94.19 97 TYR A N 1
ATOM 776 C CA . TYR A 1 97 ? -15.354 -3.062 1.444 1.00 94.19 97 TYR A CA 1
ATOM 777 C C . TYR A 1 97 ? -14.384 -2.438 0.441 1.00 94.19 97 TYR A C 1
ATOM 779 O O . TYR A 1 97 ? -14.104 -3.032 -0.598 1.00 94.19 97 TYR A O 1
ATOM 787 N N . VAL A 1 98 ? -13.807 -1.285 0.793 1.00 93.56 98 VAL A N 1
ATOM 788 C CA . VAL A 1 98 ? -12.876 -0.549 -0.088 1.00 93.56 98 VAL A CA 1
ATOM 789 C C . VAL A 1 98 ? -11.598 -1.326 -0.411 1.00 93.56 98 VAL A C 1
ATOM 791 O O . VAL A 1 98 ? -10.936 -1.038 -1.400 1.00 93.56 98 VAL A O 1
ATOM 794 N N . CYS A 1 99 ? -11.233 -2.287 0.440 1.00 94.44 99 CYS A N 1
ATOM 795 C CA . CYS A 1 99 ? -10.121 -3.203 0.227 1.00 94.44 99 CYS A CA 1
ATOM 796 C C . CYS A 1 99 ? -10.310 -4.487 1.046 1.00 94.44 99 CYS A C 1
ATOM 798 O O . CYS A 1 99 ? -11.138 -4.557 1.957 1.00 94.44 99 CYS A O 1
ATOM 800 N N . LYS A 1 100 ? -9.523 -5.520 0.747 1.00 95.19 100 LYS A N 1
ATOM 801 C CA . LYS A 1 100 ? -9.492 -6.769 1.518 1.00 95.19 100 LYS A CA 1
ATOM 802 C C . LYS A 1 100 ? -8.453 -6.753 2.636 1.00 95.19 100 LYS A C 1
ATOM 804 O O . LYS A 1 100 ? -8.673 -7.396 3.661 1.00 95.19 100 LYS A O 1
ATOM 809 N N . TYR A 1 101 ? -7.330 -6.064 2.436 1.00 95.25 101 TYR A N 1
ATOM 810 C CA . TYR A 1 101 ? -6.201 -6.038 3.367 1.00 95.25 101 TYR A CA 1
ATOM 811 C C . TYR A 1 101 ? -5.682 -4.612 3.536 1.00 95.25 101 TYR A C 1
ATOM 813 O O . TYR A 1 101 ? -5.266 -3.985 2.562 1.00 95.25 101 TYR A O 1
ATOM 821 N N . GLN A 1 102 ? -5.622 -4.138 4.777 1.00 94.94 102 GLN A N 1
ATOM 822 C CA . GLN A 1 102 ? -5.132 -2.808 5.118 1.00 94.94 102 GLN A CA 1
ATOM 823 C C . GLN A 1 102 ? -4.035 -2.885 6.174 1.00 94.94 102 GLN A C 1
ATOM 825 O O . GLN A 1 102 ? -4.150 -3.597 7.170 1.00 94.94 102 GLN A O 1
ATOM 830 N N . LEU A 1 103 ? -2.970 -2.118 5.970 1.00 93.31 103 LEU A N 1
ATOM 831 C CA . LEU A 1 103 ? -1.964 -1.846 6.988 1.00 93.31 103 LEU A CA 1
ATOM 832 C C . LEU A 1 103 ? -2.089 -0.387 7.417 1.00 93.31 103 LEU A C 1
ATOM 834 O O . LEU A 1 103 ? -2.145 0.497 6.568 1.00 93.31 103 LEU A O 1
ATOM 838 N N . VAL A 1 104 ? -2.077 -0.128 8.720 1.00 91.94 104 VAL A N 1
ATOM 839 C CA . VAL A 1 104 ? -2.010 1.230 9.264 1.00 91.94 104 VAL A CA 1
ATOM 840 C C . VAL A 1 104 ? -0.758 1.374 10.099 1.00 91.94 104 VAL A C 1
ATOM 842 O O . VAL A 1 104 ? -0.578 0.643 11.065 1.00 91.94 104 VAL A O 1
ATOM 845 N N . VAL A 1 105 ? 0.113 2.311 9.741 1.00 89.50 105 VAL A N 1
ATOM 846 C CA . VAL A 1 105 ? 1.383 2.562 10.433 1.00 89.50 105 VAL A CA 1
ATOM 847 C C . VAL A 1 105 ? 1.597 4.067 10.522 1.00 89.50 105 VAL A C 1
ATOM 849 O O . VAL A 1 105 ? 1.541 4.765 9.510 1.00 89.50 105 VAL A O 1
ATOM 852 N N . GLY A 1 106 ? 1.818 4.585 11.733 1.00 85.38 106 GLY A N 1
ATOM 853 C CA . GLY A 1 106 ? 2.044 6.020 11.935 1.00 85.38 106 GLY A CA 1
ATOM 854 C C . GLY A 1 106 ? 0.871 6.911 11.514 1.00 85.38 106 GLY A C 1
ATOM 855 O O . GLY A 1 106 ? 1.096 8.044 11.092 1.00 85.38 106 GLY A O 1
ATOM 856 N N . GLY A 1 107 ? -0.357 6.379 11.556 1.00 86.25 107 GLY A N 1
ATOM 857 C CA . GLY A 1 107 ? -1.571 7.049 11.076 1.00 86.25 107 GLY A CA 1
ATOM 858 C C . GLY A 1 107 ? -1.740 7.060 9.552 1.00 86.25 107 GLY A C 1
ATOM 859 O O . GLY A 1 107 ? -2.692 7.650 9.059 1.00 86.25 107 GLY A O 1
ATOM 860 N N . THR A 1 108 ? -0.838 6.424 8.799 1.00 91.25 108 THR A N 1
ATOM 861 C CA . THR A 1 108 ? -0.979 6.249 7.347 1.00 91.25 108 THR A CA 1
ATOM 862 C C . THR A 1 108 ? -1.604 4.901 7.045 1.00 91.25 108 THR A C 1
ATOM 864 O O . THR A 1 108 ? -1.137 3.884 7.556 1.00 91.25 108 THR A O 1
ATOM 867 N N . GLU A 1 109 ? -2.620 4.900 6.189 1.00 93.38 109 GLU A N 1
ATOM 868 C CA . GLU A 1 109 ? -3.299 3.696 5.722 1.00 93.38 109 GLU A CA 1
ATOM 869 C C . GLU A 1 109 ? -2.739 3.245 4.370 1.00 93.38 109 GLU A C 1
ATOM 871 O O . GLU A 1 109 ? -2.507 4.048 3.464 1.00 93.38 109 GLU A O 1
ATOM 876 N N . VAL A 1 110 ? -2.529 1.940 4.229 1.00 94.31 110 VAL A N 1
ATOM 877 C CA . VAL A 1 110 ? -2.072 1.289 3.002 1.00 94.31 110 VAL A CA 1
ATOM 878 C C . VAL A 1 110 ? -3.046 0.173 2.664 1.00 94.31 110 VAL A C 1
ATOM 880 O O . VAL A 1 110 ? -3.107 -0.829 3.377 1.00 94.31 110 VAL A O 1
ATOM 883 N N . GLN A 1 111 ? -3.763 0.328 1.554 1.00 94.81 111 GLN A N 1
ATOM 884 C CA . GLN A 1 111 ? -4.561 -0.732 0.939 1.00 94.81 111 GLN A CA 1
ATOM 885 C C . GLN A 1 111 ? -3.615 -1.667 0.180 1.00 94.81 111 GLN A C 1
ATOM 887 O O . GLN A 1 111 ? -3.054 -1.317 -0.862 1.00 94.81 111 GLN A O 1
ATOM 892 N N . LEU A 1 112 ? -3.333 -2.825 0.768 1.00 93.25 112 LEU A N 1
ATOM 893 C CA . LEU A 1 112 ? -2.246 -3.700 0.329 1.00 93.25 112 LEU A CA 1
ATOM 894 C C . LEU A 1 112 ? -2.571 -4.438 -0.966 1.00 93.25 112 LEU A C 1
ATOM 896 O O . LEU A 1 112 ? -1.684 -4.679 -1.778 1.00 93.25 112 LEU A O 1
ATOM 900 N N . ASP A 1 113 ? -3.833 -4.787 -1.156 1.00 92.38 113 ASP A N 1
ATOM 901 C CA . ASP A 1 113 ? -4.374 -5.322 -2.400 1.00 92.38 113 ASP A CA 1
ATOM 902 C C . ASP A 1 113 ? -4.267 -4.319 -3.550 1.00 92.38 113 ASP A C 1
ATOM 904 O O . ASP A 1 113 ? -3.762 -4.697 -4.605 1.00 92.38 113 ASP A O 1
ATOM 908 N N . THR A 1 114 ? -4.632 -3.052 -3.340 1.00 92.25 114 THR A N 1
ATOM 909 C CA . THR A 1 114 ? -4.476 -1.980 -4.338 1.00 92.25 114 THR A CA 1
ATOM 910 C C . THR A 1 114 ? -3.007 -1.793 -4.712 1.00 92.25 114 THR A C 1
ATOM 912 O O . THR A 1 114 ? -2.648 -1.849 -5.888 1.00 92.25 114 THR A O 1
ATOM 915 N N . ALA A 1 115 ? -2.121 -1.660 -3.719 1.00 93.06 115 ALA A N 1
ATOM 916 C CA . ALA A 1 115 ? -0.687 -1.512 -3.968 1.00 93.06 115 ALA A CA 1
ATOM 917 C C . ALA A 1 115 ? -0.106 -2.719 -4.727 1.00 93.06 115 ALA A C 1
ATOM 919 O O . ALA A 1 115 ? 0.689 -2.565 -5.654 1.00 93.06 115 ALA A O 1
ATOM 920 N N . PHE A 1 116 ? -0.514 -3.935 -4.361 1.00 91.69 116 PHE A N 1
ATOM 921 C CA . PHE A 1 116 ? -0.051 -5.152 -5.021 1.00 91.69 116 PHE A CA 1
ATOM 922 C C . PHE A 1 116 ? -0.630 -5.323 -6.431 1.00 91.69 116 PHE A C 1
ATOM 924 O O . PHE A 1 116 ? 0.061 -5.825 -7.322 1.00 91.69 116 PHE A O 1
ATOM 931 N N . HIS A 1 117 ? -1.873 -4.895 -6.654 1.00 92.38 117 HIS A N 1
ATOM 932 C CA . HIS A 1 117 ? -2.492 -4.859 -7.973 1.00 92.38 117 HIS A CA 1
ATOM 933 C C . HIS A 1 117 ? -1.707 -3.946 -8.919 1.00 92.38 117 HIS A C 1
ATOM 935 O O . HIS A 1 117 ? -1.332 -4.385 -10.006 1.00 92.38 117 HIS A O 1
ATOM 941 N N . GLU A 1 118 ? -1.372 -2.730 -8.486 1.00 92.94 118 GLU A N 1
ATOM 942 C CA . GLU A 1 118 ? -0.613 -1.785 -9.313 1.00 92.94 118 GLU A CA 1
ATOM 943 C C . GLU A 1 118 ? 0.815 -2.271 -9.594 1.00 92.94 118 GLU A C 1
ATOM 945 O O . GLU A 1 118 ? 1.287 -2.147 -10.720 1.00 92.94 118 GLU A O 1
ATOM 950 N N . VAL A 1 119 ? 1.477 -2.942 -8.641 1.00 91.38 119 VAL A N 1
ATOM 951 C CA . VAL A 1 119 ? 2.762 -3.626 -8.902 1.00 91.38 119 VAL A CA 1
ATOM 952 C C . VAL A 1 119 ? 2.632 -4.668 -10.011 1.00 91.38 119 VAL A C 1
ATOM 954 O O . VAL A 1 119 ? 3.463 -4.714 -10.918 1.00 91.38 119 VAL A O 1
ATOM 957 N N . LYS A 1 120 ? 1.602 -5.519 -9.952 1.00 90.81 120 LYS A N 1
ATOM 958 C CA . LYS A 1 120 ? 1.373 -6.557 -10.967 1.00 90.81 120 LYS A CA 1
ATOM 959 C C . LYS A 1 120 ? 1.073 -5.957 -12.334 1.00 90.81 120 LYS A C 1
ATOM 961 O O . LYS A 1 120 ? 1.609 -6.428 -13.334 1.00 90.81 120 LYS A O 1
ATOM 966 N N . LYS A 1 121 ? 0.224 -4.933 -12.370 1.00 92.44 121 LYS A N 1
ATOM 967 C CA . LYS A 1 121 ? -0.143 -4.206 -13.585 1.00 92.44 121 LYS A CA 1
ATOM 968 C C . LYS A 1 121 ? 1.080 -3.544 -14.217 1.00 92.44 121 LYS A C 1
ATOM 970 O O . LYS A 1 121 ? 1.310 -3.731 -15.409 1.00 92.44 121 LYS A O 1
ATOM 975 N N . PHE A 1 122 ? 1.900 -2.862 -13.417 1.00 91.69 122 PHE A N 1
ATOM 976 C CA . PHE A 1 122 ? 3.144 -2.253 -13.880 1.00 91.69 122 PHE A CA 1
ATOM 977 C C . PHE A 1 122 ? 4.129 -3.300 -14.409 1.00 91.69 122 PHE A C 1
ATOM 979 O O . PHE A 1 122 ? 4.679 -3.138 -15.493 1.00 91.69 122 PHE A O 1
ATOM 986 N N . TRP A 1 123 ? 4.312 -4.414 -13.693 1.00 88.19 123 TRP A N 1
ATOM 987 C CA . TRP A 1 123 ? 5.181 -5.502 -14.146 1.00 88.19 123 TRP A CA 1
ATOM 988 C C . TRP A 1 123 ? 4.723 -6.101 -15.482 1.00 88.19 123 TRP A C 1
ATOM 990 O O . TRP A 1 123 ? 5.536 -6.321 -16.374 1.00 88.19 123 TRP A O 1
ATOM 1000 N N . ALA A 1 124 ? 3.419 -6.332 -15.648 1.00 88.19 124 ALA A N 1
ATOM 1001 C CA . ALA A 1 124 ? 2.859 -6.851 -16.894 1.00 88.19 124 ALA A CA 1
ATOM 1002 C C . ALA A 1 124 ? 3.036 -5.882 -18.073 1.00 88.19 124 ALA A C 1
ATOM 1004 O O . ALA A 1 124 ? 3.169 -6.320 -19.214 1.00 88.19 124 ALA A O 1
ATOM 1005 N N . TRP A 1 125 ? 3.019 -4.575 -17.814 1.00 90.31 125 TRP A N 1
ATOM 1006 C CA . TRP A 1 125 ? 3.369 -3.571 -18.811 1.00 90.31 125 TRP A CA 1
ATOM 1007 C C . TRP A 1 125 ? 4.866 -3.607 -19.136 1.00 90.31 125 TRP A C 1
ATOM 1009 O O . TRP A 1 125 ? 5.224 -3.659 -20.309 1.00 90.31 125 TRP A O 1
ATOM 1019 N N . LEU A 1 126 ? 5.733 -3.665 -18.121 1.00 85.88 126 LEU A N 1
ATOM 1020 C CA . LEU A 1 126 ? 7.186 -3.697 -18.297 1.00 85.88 126 LEU A CA 1
ATOM 1021 C C . LEU A 1 126 ? 7.629 -4.889 -19.157 1.00 85.88 126 LEU A C 1
ATOM 1023 O O . LEU A 1 126 ? 8.424 -4.717 -20.073 1.00 85.88 126 LEU A O 1
ATOM 1027 N N . ASP A 1 127 ? 7.071 -6.076 -18.907 1.00 82.81 127 ASP A N 1
ATOM 1028 C CA . ASP A 1 127 ? 7.382 -7.300 -19.660 1.00 82.81 127 ASP A CA 1
ATOM 1029 C C . ASP A 1 127 ? 6.968 -7.222 -21.142 1.00 82.81 127 ASP A C 1
ATOM 1031 O O . ASP A 1 127 ? 7.599 -7.829 -22.004 1.00 82.81 127 ASP A O 1
ATOM 1035 N N . LYS A 1 128 ? 5.926 -6.440 -21.459 1.00 85.56 128 LYS A N 1
ATOM 1036 C CA . LYS A 1 128 ? 5.489 -6.190 -22.843 1.00 85.56 128 LYS A CA 1
ATOM 1037 C C . LYS A 1 128 ? 6.305 -5.100 -23.530 1.00 85.56 128 LYS A C 1
ATOM 1039 O O . LYS A 1 128 ? 6.518 -5.173 -24.736 1.00 85.56 128 LYS A O 1
ATOM 1044 N N . SER A 1 129 ? 6.699 -4.078 -22.778 1.00 83.06 129 SER A N 1
ATOM 1045 C CA . SER A 1 129 ? 7.286 -2.846 -23.309 1.00 83.06 129 SER A CA 1
ATOM 1046 C C . SER A 1 129 ? 8.814 -2.865 -23.340 1.00 83.06 129 SER A C 1
ATOM 1048 O O . SER A 1 129 ? 9.418 -2.017 -23.995 1.00 83.06 129 SER A O 1
ATOM 1050 N N . CYS A 1 130 ? 9.461 -3.793 -22.629 1.00 78.00 130 CYS A N 1
ATOM 1051 C CA . CYS A 1 130 ? 10.913 -3.850 -22.510 1.00 78.00 130 CYS A CA 1
ATOM 1052 C C . CYS A 1 130 ? 11.449 -5.266 -22.731 1.00 78.00 130 CYS A C 1
ATOM 1054 O O . CYS A 1 130 ? 10.968 -6.244 -22.159 1.00 78.00 130 CYS A O 1
ATOM 1056 N N . GLU A 1 131 ? 12.521 -5.369 -23.513 1.00 73.38 131 GLU A N 1
ATOM 1057 C CA . GLU A 1 131 ? 13.308 -6.592 -23.592 1.00 73.38 131 GLU A CA 1
ATOM 1058 C C . GLU A 1 131 ? 14.333 -6.615 -22.449 1.00 73.38 131 GLU A C 1
ATOM 1060 O O . GLU A 1 131 ? 15.211 -5.760 -22.362 1.00 73.38 131 GLU A O 1
ATOM 1065 N N . ILE A 1 132 ? 14.199 -7.582 -21.537 1.00 66.94 132 ILE A N 1
ATOM 1066 C CA . ILE A 1 132 ? 15.127 -7.775 -20.416 1.00 66.94 132 ILE A CA 1
ATOM 1067 C C . ILE A 1 132 ? 16.171 -8.825 -20.815 1.00 66.94 132 ILE A C 1
ATOM 1069 O O . ILE A 1 132 ? 15.828 -9.992 -21.018 1.00 66.94 132 ILE A O 1
ATOM 1073 N N . THR A 1 133 ? 17.440 -8.417 -20.891 1.00 63.69 133 THR A N 1
ATOM 1074 C CA . THR A 1 133 ? 18.593 -9.289 -21.175 1.00 63.69 133 THR A CA 1
ATOM 1075 C C . THR A 1 133 ? 19.530 -9.411 -19.964 1.00 63.69 133 THR A C 1
ATOM 1077 O O . THR A 1 133 ? 19.806 -8.390 -19.330 1.00 63.69 133 THR A O 1
ATOM 1080 N N . PRO A 1 134 ? 20.096 -10.601 -19.671 1.00 57.47 134 PRO A N 1
ATOM 1081 C CA . PRO A 1 134 ? 19.929 -11.864 -20.395 1.00 57.47 134 PRO A CA 1
ATOM 1082 C C . PRO A 1 134 ? 18.547 -12.514 -20.154 1.00 57.47 134 PRO A C 1
ATOM 1084 O O . PRO A 1 134 ? 17.972 -12.363 -19.074 1.00 57.47 134 PRO A O 1
ATOM 1087 N N . PRO A 1 135 ? 17.998 -13.247 -21.144 1.00 56.78 135 PRO A N 1
ATOM 1088 C CA . PRO A 1 135 ? 16.621 -13.763 -21.126 1.00 56.78 135 PRO A CA 1
ATOM 1089 C C . PRO A 1 135 ? 16.335 -14.748 -19.982 1.00 56.78 135 PRO A C 1
ATOM 1091 O O . PRO A 1 135 ? 15.185 -14.949 -19.604 1.00 56.78 135 PRO A O 1
ATOM 1094 N N . GLU A 1 136 ? 17.372 -15.319 -19.379 1.00 57.38 136 GLU A N 1
ATOM 1095 C CA . GLU A 1 136 ? 17.312 -16.174 -18.191 1.00 57.38 136 GLU A CA 1
ATOM 1096 C C . GLU A 1 136 ? 16.830 -15.433 -16.929 1.00 57.38 136 GLU A C 1
ATOM 1098 O O . GLU A 1 136 ? 16.254 -16.063 -16.040 1.00 57.38 136 GLU A O 1
ATOM 1103 N N . ILE A 1 137 ? 16.889 -14.094 -16.901 1.00 55.16 137 ILE A N 1
ATOM 1104 C CA . ILE A 1 137 ? 16.207 -13.279 -15.882 1.00 55.16 137 ILE A CA 1
ATOM 1105 C C . ILE A 1 137 ? 14.677 -13.453 -15.956 1.00 55.16 137 ILE A C 1
ATOM 1107 O O . ILE A 1 137 ? 14.013 -13.396 -14.923 1.00 55.16 137 ILE A O 1
ATOM 1111 N N . LYS A 1 138 ? 14.095 -13.767 -17.125 1.00 50.84 138 LYS A N 1
ATOM 1112 C CA . LYS A 1 138 ? 12.643 -14.010 -17.263 1.00 50.84 138 LYS A CA 1
ATOM 1113 C C . LYS A 1 138 ? 12.164 -15.272 -16.535 1.00 50.84 138 LYS A C 1
ATOM 1115 O O . LYS A 1 138 ? 10.972 -15.401 -16.265 1.00 50.84 138 LYS A O 1
ATOM 1120 N N . SER A 1 139 ? 13.071 -16.189 -16.178 1.00 54.78 139 SER A N 1
ATOM 1121 C CA . SER A 1 139 ? 12.739 -17.342 -15.325 1.00 54.78 139 SER A CA 1
ATOM 1122 C C . SER A 1 139 ? 12.495 -16.953 -13.861 1.00 54.78 139 SER A C 1
ATOM 1124 O O . SER A 1 139 ? 11.802 -17.676 -13.138 1.00 54.78 139 SER A O 1
ATOM 1126 N N . TYR A 1 140 ? 12.969 -15.775 -13.429 1.00 52.44 140 TYR A N 1
ATOM 1127 C CA . TYR A 1 140 ? 12.564 -15.170 -12.166 1.00 52.44 140 TYR A CA 1
ATOM 1128 C C . TYR A 1 140 ? 11.157 -14.602 -12.329 1.00 52.44 140 TYR A C 1
ATOM 1130 O O . TYR A 1 140 ? 10.952 -13.430 -12.633 1.00 52.44 140 TYR A O 1
ATOM 1138 N N . SER A 1 141 ? 10.147 -15.443 -12.120 1.00 54.09 141 SER A N 1
ATOM 1139 C CA . SER A 1 141 ? 8.769 -14.968 -12.073 1.00 54.09 141 SER A CA 1
ATOM 1140 C C . SER A 1 141 ? 8.602 -14.007 -10.894 1.00 54.09 141 SER A C 1
ATOM 1142 O O . SER A 1 141 ? 8.634 -14.422 -9.729 1.00 54.09 141 SER A O 1
ATOM 1144 N N . TRP A 1 142 ? 8.424 -12.723 -11.200 1.00 52.69 142 TRP A N 1
ATOM 1145 C CA . TRP A 1 142 ? 8.153 -11.685 -10.215 1.00 52.69 142 TRP A CA 1
ATOM 1146 C C . TRP A 1 142 ? 6.900 -12.050 -9.411 1.00 52.69 142 TRP A C 1
ATOM 1148 O O . TRP A 1 142 ? 5.847 -12.353 -9.973 1.00 52.69 142 TRP A O 1
ATOM 1158 N N . GLY A 1 143 ? 7.021 -12.098 -8.084 1.00 51.44 143 GLY A N 1
ATOM 1159 C CA . GLY A 1 143 ? 5.923 -12.503 -7.203 1.00 51.44 143 GLY A CA 1
ATOM 1160 C C . GLY A 1 143 ? 5.750 -14.013 -6.975 1.00 51.44 143 GLY A C 1
ATOM 1161 O O . GLY A 1 143 ? 4.775 -14.383 -6.324 1.00 51.44 143 GLY A O 1
ATOM 1162 N N . LYS A 1 144 ? 6.674 -14.885 -7.417 1.00 52.91 144 LYS A N 1
ATOM 1163 C CA . LYS A 1 144 ? 6.840 -16.219 -6.801 1.00 52.91 144 LYS A CA 1
ATOM 1164 C C . LYS A 1 144 ? 7.895 -16.130 -5.695 1.00 52.91 144 LYS A C 1
ATOM 1166 O O . LYS A 1 144 ? 9.085 -16.243 -5.986 1.00 52.91 144 LYS A O 1
ATOM 1171 N N . PRO A 1 145 ? 7.507 -15.880 -4.433 1.00 52.94 145 PRO A N 1
ATOM 1172 C CA . PRO A 1 145 ? 8.461 -15.946 -3.340 1.00 52.94 145 PRO A CA 1
ATOM 1173 C C . PRO A 1 145 ? 9.030 -17.366 -3.261 1.00 52.94 145 PRO A C 1
ATOM 1175 O O . PRO A 1 145 ? 8.280 -18.334 -3.150 1.00 52.94 145 PRO A O 1
ATOM 1178 N N . ASN A 1 146 ? 10.356 -17.489 -3.288 1.00 48.94 146 ASN A N 1
ATOM 1179 C CA . ASN A 1 146 ? 11.008 -18.712 -2.840 1.00 48.94 146 ASN A CA 1
ATOM 1180 C C . ASN A 1 146 ? 10.867 -18.758 -1.318 1.00 48.94 146 ASN A C 1
ATOM 1182 O O . ASN A 1 146 ? 11.539 -18.015 -0.602 1.00 48.94 146 ASN A O 1
ATOM 1186 N N . ILE A 1 147 ? 9.947 -19.586 -0.826 1.00 42.78 147 ILE A N 1
ATOM 1187 C CA . ILE A 1 147 ? 9.816 -19.841 0.606 1.00 42.78 147 ILE A CA 1
ATOM 1188 C C . ILE A 1 147 ? 10.919 -20.825 0.977 1.00 42.78 147 ILE A C 1
ATOM 1190 O O . ILE A 1 147 ? 10.796 -22.032 0.780 1.00 42.78 147 ILE A O 1
ATOM 1194 N N . VAL A 1 148 ? 12.018 -20.291 1.491 1.00 38.22 148 VAL A N 1
ATOM 1195 C CA . VAL A 1 148 ? 13.080 -21.093 2.091 1.00 38.22 148 VAL A CA 1
ATOM 1196 C C . VAL A 1 148 ? 12.744 -21.229 3.571 1.00 38.22 148 VAL A C 1
ATOM 1198 O O . VAL A 1 148 ? 12.656 -20.227 4.278 1.00 38.22 148 VAL A O 1
ATOM 1201 N N . HIS A 1 149 ? 12.510 -22.454 4.038 1.00 32.59 149 HIS A N 1
ATOM 1202 C CA . HIS A 1 149 ? 12.407 -22.727 5.468 1.00 32.59 149 HIS A CA 1
ATOM 1203 C C . HIS A 1 149 ? 13.775 -23.185 5.975 1.00 32.59 149 HIS A C 1
ATOM 1205 O O . HIS A 1 149 ? 14.449 -23.989 5.336 1.00 32.59 149 HIS A O 1
ATOM 1211 N N . SER A 1 150 ? 14.193 -22.660 7.122 1.00 31.31 150 SER A N 1
ATOM 1212 C CA . SER A 1 150 ? 15.366 -23.138 7.849 1.00 31.31 150 SER A CA 1
ATOM 1213 C C . SER A 1 150 ? 14.891 -23.814 9.127 1.00 31.31 150 SER A C 1
ATOM 1215 O O . SER A 1 150 ? 14.208 -23.182 9.935 1.00 31.31 150 SER A O 1
ATOM 1217 N N . GLN A 1 151 ? 15.255 -25.076 9.327 1.00 35.19 151 GLN A N 1
ATOM 1218 C CA . GLN A 1 151 ? 15.055 -25.760 10.599 1.00 35.19 151 GLN A CA 1
ATOM 1219 C C . GLN A 1 151 ? 16.358 -25.705 11.397 1.00 35.19 151 GLN A C 1
ATOM 1221 O O . GLN A 1 151 ? 17.414 -26.092 10.899 1.00 35.19 151 GLN A O 1
ATOM 1226 N N . ILE A 1 152 ? 16.286 -25.240 12.644 1.00 39.81 152 ILE A N 1
ATOM 1227 C CA . ILE A 1 152 ? 17.389 -25.412 13.590 1.00 39.81 152 ILE A CA 1
ATOM 1228 C C . ILE A 1 152 ? 17.352 -26.874 14.027 1.00 39.81 152 ILE A C 1
ATOM 1230 O O . ILE A 1 152 ? 16.486 -27.281 14.801 1.00 39.81 152 ILE A O 1
ATOM 1234 N N . VAL A 1 153 ? 18.266 -27.677 13.492 1.00 46.12 153 VAL A N 1
ATOM 1235 C CA . VAL A 1 153 ? 18.472 -29.046 13.958 1.00 46.12 153 VAL A CA 1
ATOM 1236 C C . VAL A 1 153 ? 19.356 -28.956 15.193 1.00 46.12 153 VAL A C 1
ATOM 1238 O O . VAL A 1 153 ? 20.529 -28.593 15.105 1.00 46.12 153 VAL A O 1
ATOM 1241 N N . GLN A 1 154 ? 18.787 -29.237 16.363 1.00 45.59 154 GLN A N 1
ATOM 1242 C CA . GLN A 1 154 ? 19.573 -29.366 17.583 1.00 45.59 154 GLN A CA 1
ATOM 1243 C C . GLN A 1 154 ? 20.498 -30.572 17.394 1.00 45.59 154 GLN A C 1
ATOM 1245 O O . GLN A 1 154 ? 20.023 -31.699 17.242 1.00 45.59 154 GLN A O 1
ATOM 1250 N N . ALA A 1 155 ? 21.810 -30.332 17.332 1.00 49.47 155 ALA A N 1
ATOM 1251 C CA . ALA A 1 155 ? 22.784 -31.405 17.216 1.00 49.47 155 ALA A CA 1
ATOM 1252 C C . ALA A 1 155 ? 22.567 -32.371 18.384 1.00 49.47 155 ALA A C 1
ATOM 1254 O O . ALA A 1 155 ? 22.732 -32.005 19.550 1.00 49.47 155 ALA A O 1
ATOM 1255 N N . SER A 1 156 ? 22.144 -33.597 18.075 1.00 55.22 156 SER A N 1
ATOM 1256 C CA . SER A 1 156 ? 22.032 -34.658 19.064 1.00 55.22 156 SER A CA 1
ATOM 1257 C C . SER A 1 156 ? 23.450 -34.995 19.502 1.00 55.22 156 SER A C 1
ATOM 1259 O O . SER A 1 156 ? 24.161 -35.749 18.839 1.00 55.22 156 SER A O 1
ATOM 1261 N N . HIS A 1 157 ? 23.888 -34.382 20.596 1.00 46.28 157 HIS A N 1
ATOM 1262 C CA . HIS A 1 157 ? 25.142 -34.708 21.244 1.00 46.28 157 HIS A CA 1
ATOM 1263 C C . HIS A 1 157 ? 25.036 -36.165 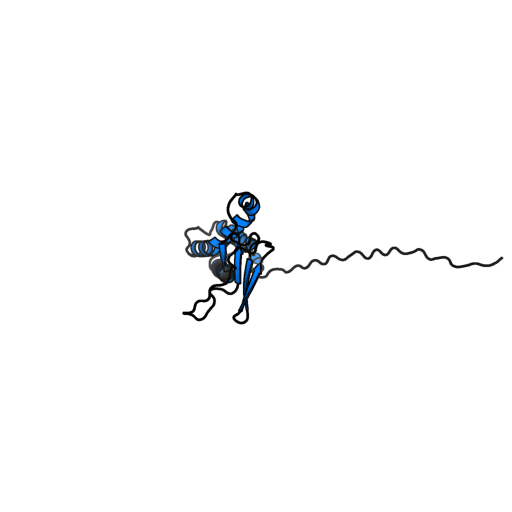21.721 1.00 46.28 157 HIS A C 1
ATOM 1265 O O . HIS A 1 157 ? 24.515 -36.448 22.798 1.00 46.28 157 HIS A O 1
ATOM 1271 N N . ARG A 1 158 ? 25.502 -37.123 20.909 1.00 47.47 158 ARG A N 1
ATOM 1272 C CA . ARG A 1 158 ? 25.857 -38.455 21.405 1.00 47.47 158 ARG A CA 1
ATOM 1273 C C . ARG A 1 158 ? 27.113 -38.279 22.247 1.00 47.47 158 ARG A C 1
ATOM 1275 O O . ARG A 1 158 ? 28.225 -38.437 21.760 1.00 47.47 158 ARG A O 1
ATOM 1282 N N . LEU A 1 159 ? 26.937 -37.932 23.518 1.00 50.84 159 LEU A N 1
ATOM 1283 C CA . LEU A 1 159 ? 27.886 -38.377 24.528 1.00 50.84 159 LEU A CA 1
ATOM 1284 C C . LEU A 1 159 ? 27.694 -39.889 24.624 1.00 50.84 159 LEU A C 1
ATOM 1286 O O . LEU A 1 159 ? 26.759 -40.369 25.263 1.00 50.84 159 LEU A O 1
ATOM 1290 N N . ALA A 1 160 ? 28.531 -40.634 23.902 1.00 53.41 160 ALA A N 1
ATOM 1291 C CA . ALA A 1 160 ? 28.719 -42.043 24.185 1.00 53.41 160 ALA A CA 1
ATOM 1292 C C . ALA A 1 160 ? 29.158 -42.136 25.652 1.00 53.41 160 ALA A C 1
ATOM 1294 O O . ALA A 1 160 ? 30.243 -41.673 26.004 1.00 53.41 160 ALA A O 1
ATOM 1295 N N . ARG A 1 161 ? 28.291 -42.668 26.522 1.00 56.62 161 ARG A N 1
ATOM 1296 C CA . ARG A 1 161 ? 28.762 -43.170 27.812 1.00 56.62 161 ARG A CA 1
ATOM 1297 C C . ARG A 1 161 ? 29.740 -44.304 27.504 1.00 56.62 161 ARG A C 1
ATOM 1299 O O . ARG A 1 161 ? 29.378 -45.170 26.702 1.00 56.62 161 ARG A O 1
ATOM 1306 N N . PRO A 1 162 ? 30.946 -44.311 28.087 1.00 59.09 162 PRO A N 1
ATOM 1307 C CA . PRO A 1 162 ? 31.756 -45.515 28.069 1.00 59.09 162 PRO A CA 1
ATOM 1308 C C . PRO A 1 162 ? 30.985 -46.633 28.794 1.00 59.09 162 PRO A C 1
ATOM 1310 O O . PRO A 1 162 ? 30.192 -46.331 29.694 1.00 59.09 162 PRO A O 1
ATOM 1313 N N . PRO A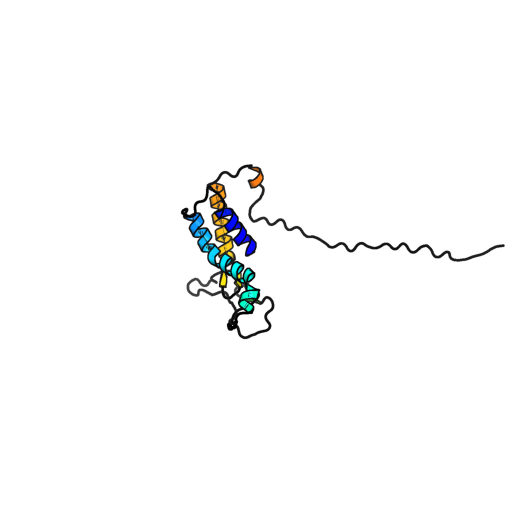 1 163 ? 31.151 -47.895 28.374 1.00 57.00 163 PRO A N 1
ATOM 1314 C CA . PRO A 1 163 ? 30.488 -49.015 29.019 1.00 57.00 163 PRO A CA 1
ATOM 1315 C C . PRO A 1 163 ? 30.950 -49.115 30.476 1.00 57.00 163 PRO A C 1
ATOM 1317 O O . PRO A 1 163 ? 32.139 -49.015 30.770 1.00 57.00 163 PRO A O 1
ATOM 1320 N N . GLU A 1 164 ? 29.984 -49.275 31.378 1.00 57.06 164 GLU A N 1
ATOM 1321 C CA . GLU A 1 164 ? 30.232 -49.777 32.725 1.00 57.06 164 GLU A CA 1
ATOM 1322 C C . GLU A 1 164 ? 30.727 -51.219 32.584 1.00 57.06 164 GLU A C 1
ATOM 1324 O O . GLU A 1 164 ? 29.956 -52.111 32.226 1.00 57.06 164 GLU A O 1
ATOM 1329 N N . ASP A 1 165 ? 32.018 -51.435 32.832 1.00 56.94 165 ASP A N 1
ATOM 1330 C CA . ASP A 1 165 ? 32.559 -52.771 33.053 1.00 56.94 165 ASP A CA 1
ATOM 1331 C C . ASP A 1 165 ? 31.974 -53.303 34.365 1.00 56.94 165 ASP A C 1
ATOM 1333 O O . ASP A 1 165 ? 32.420 -52.971 35.466 1.00 56.94 165 ASP A O 1
ATOM 1337 N N . ALA A 1 166 ? 30.9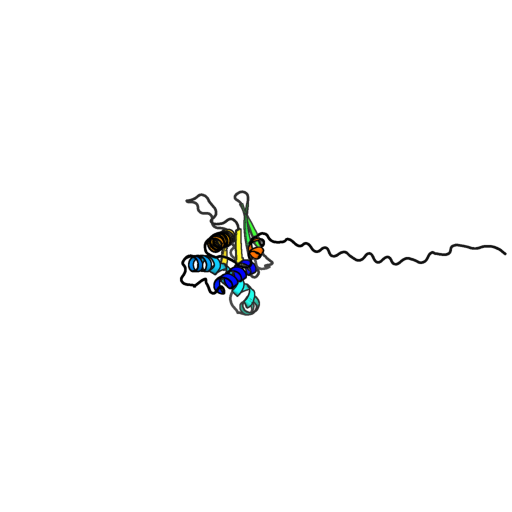21 -54.104 34.223 1.00 54.66 166 ALA A N 1
ATOM 1338 C CA . ALA A 1 166 ? 30.386 -54.938 35.277 1.00 54.66 166 ALA A CA 1
ATOM 1339 C C . ALA A 1 166 ? 31.265 -56.187 35.438 1.00 54.66 166 ALA A C 1
ATOM 1341 O O . ALA A 1 166 ? 31.447 -56.963 34.503 1.00 54.66 166 ALA A O 1
ATOM 1342 N N . ASP A 1 167 ? 31.749 -56.352 36.665 1.00 51.06 167 ASP A N 1
ATOM 1343 C CA . ASP A 1 167 ? 31.988 -57.614 37.357 1.00 51.06 167 ASP A CA 1
ATOM 1344 C C . ASP A 1 167 ? 32.916 -58.654 36.705 1.00 51.06 167 ASP A C 1
ATOM 1346 O O . ASP A 1 167 ? 32.521 -59.507 35.922 1.00 51.06 167 ASP A O 1
ATOM 1350 N N . GLY A 1 168 ? 34.133 -58.708 37.246 1.00 52.44 168 GLY A N 1
ATOM 1351 C CA . GLY A 1 168 ? 34.408 -59.749 38.234 1.00 52.44 168 GLY A CA 1
ATOM 1352 C C . GLY A 1 168 ? 34.736 -61.175 37.757 1.00 52.44 168 GLY A C 1
ATOM 1353 O O . GLY A 1 168 ? 34.020 -61.830 37.010 1.00 52.44 168 GLY A O 1
ATOM 1354 N N . VAL A 1 169 ? 35.734 -61.704 38.471 1.00 49.41 169 VAL A N 1
ATOM 1355 C CA . VAL A 1 169 ? 35.909 -63.083 38.963 1.00 49.41 169 VAL A CA 1
ATOM 1356 C C . VAL A 1 169 ? 36.967 -63.970 38.262 1.00 49.41 169 VAL A C 1
ATOM 1358 O O . VAL A 1 169 ? 36.848 -64.342 37.099 1.00 49.41 169 VAL A O 1
ATOM 1361 N N . ARG A 1 170 ? 37.871 -64.458 39.139 1.00 45.12 170 ARG A N 1
ATOM 1362 C CA . ARG A 1 170 ? 38.782 -65.633 39.116 1.00 45.12 170 ARG A CA 1
ATOM 1363 C C . ARG A 1 170 ? 40.190 -65.321 38.589 1.00 45.12 170 ARG A C 1
ATOM 1365 O O . ARG A 1 170 ? 40.346 -64.913 37.451 1.00 45.12 170 ARG A O 1
ATOM 1372 N N . SER A 1 171 ? 41.268 -65.499 39.358 1.00 55.31 171 SER A N 1
ATOM 1373 C CA . SER A 1 171 ? 41.581 -66.564 40.335 1.00 55.31 171 SER A CA 1
ATOM 1374 C C . SER A 1 171 ? 42.549 -66.067 41.403 1.00 55.31 171 SER A C 1
ATOM 1376 O O . SER A 1 171 ? 43.366 -65.188 41.056 1.00 55.31 171 SER A O 1
#

Sequence (171 aa):
MIDYLHRFHEIVTAMPLLTKDMSEVKDFGAALKSVHACRNYLQHMGGRLKSDSKINYPILGAFSWIHENRNYMLFLNQKSTLFSAPGIAYDRATDTYVCKYQLVVGGTEVQLDTAFHEVKKFWAWLDKSCEITPPEIKSYSWGKPNIVHSQIVQASHRLARPPEDADGVRS